Protein AF-A0AAN0LZU9-F1 (afdb_monomer_lite)

Sequence (58 aa):
MNVYGRGVLIIGGSGMGKSELALELINRGHSLVADDRVDISRVKDMIIGSRPNFYAEC

Structure (mmCIF, N/CA/C/O backbone):
data_AF-A0AAN0LZU9-F1
#
_entry.id   AF-A0AAN0LZU9-F1
#
loop_
_atom_site.group_PDB
_atom_site.id
_atom_site.type_symbol
_atom_site.label_atom_id
_atom_site.label_alt_id
_atom_site.label_comp_id
_atom_site.label_asym_id
_atom_site.label_entity_id
_atom_site.label_seq_id
_atom_site.pdbx_PDB_ins_code
_atom_site.Cartn_x
_atom_site.Cartn_y
_atom_site.Cartn_z
_atom_site.occupancy
_atom_site.B_iso_or_equiv
_atom_site.auth_seq_id
_atom_site.auth_comp_id
_atom_site.auth_asym_id
_atom_site.auth_atom_id
_atom_site.pdbx_PDB_model_num
ATOM 1 N N . MET A 1 1 ? -2.549 -0.741 0.460 1.00 68.25 1 MET A N 1
ATOM 2 C CA . MET A 1 1 ? -3.185 -0.104 1.638 1.00 68.25 1 MET A CA 1
ATOM 3 C C . MET A 1 1 ? -4.696 -0.259 1.557 1.00 68.25 1 MET A C 1
ATOM 5 O O . MET A 1 1 ? -5.200 -0.322 0.444 1.00 68.25 1 MET A O 1
ATOM 9 N N . ASN A 1 2 ? -5.409 -0.326 2.684 1.00 69.31 2 ASN A N 1
ATOM 10 C CA . ASN A 1 2 ? -6.870 -0.246 2.725 1.00 69.31 2 ASN A CA 1
ATOM 11 C C . ASN A 1 2 ? -7.303 1.129 3.257 1.00 69.31 2 ASN A C 1
ATOM 13 O O . ASN A 1 2 ? -7.107 1.430 4.435 1.00 69.31 2 ASN A O 1
ATOM 17 N N . VAL A 1 3 ? -7.891 1.946 2.385 1.00 72.31 3 VAL A N 1
ATOM 18 C CA . VAL A 1 3 ? -8.428 3.272 2.712 1.00 72.31 3 VAL A CA 1
ATOM 19 C C . VAL A 1 3 ? -9.942 3.219 2.510 1.00 72.31 3 VAL A C 1
ATOM 21 O O . VAL A 1 3 ? -10.414 3.055 1.386 1.00 72.31 3 VAL A O 1
ATOM 24 N N . TYR A 1 4 ? -10.715 3.299 3.598 1.00 71.44 4 TYR A N 1
ATOM 25 C CA . TYR A 1 4 ? -12.188 3.218 3.586 1.00 71.44 4 TYR A CA 1
ATOM 26 C C . TYR A 1 4 ? -12.768 1.999 2.836 1.00 71.44 4 TYR A C 1
ATOM 28 O O . TYR A 1 4 ? -13.773 2.112 2.136 1.00 71.44 4 TYR A O 1
ATOM 36 N N . GLY A 1 5 ? -12.128 0.832 2.937 1.00 74.62 5 GLY A N 1
ATOM 37 C CA . GLY A 1 5 ? -12.569 -0.390 2.254 1.00 74.62 5 GLY A CA 1
ATOM 38 C C . GLY A 1 5 ? -12.084 -0.523 0.806 1.00 74.62 5 GLY A C 1
ATOM 39 O O . GLY A 1 5 ? -12.457 -1.481 0.134 1.00 74.62 5 GLY A O 1
ATOM 40 N N . ARG A 1 6 ? -11.256 0.407 0.306 1.00 77.56 6 ARG A N 1
ATOM 41 C CA . ARG A 1 6 ? -10.665 0.352 -1.039 1.00 77.56 6 ARG A CA 1
ATOM 42 C C . ARG A 1 6 ? -9.175 0.035 -0.978 1.00 77.56 6 ARG A C 1
ATOM 44 O O . ARG A 1 6 ? -8.422 0.658 -0.229 1.00 77.56 6 ARG A O 1
ATOM 51 N N . GLY A 1 7 ? -8.749 -0.910 -1.815 1.00 80.50 7 GLY A N 1
ATOM 52 C CA . GLY A 1 7 ? -7.338 -1.205 -2.042 1.00 80.50 7 GLY A CA 1
ATOM 53 C C . GLY A 1 7 ? -6.669 -0.075 -2.824 1.00 80.50 7 GLY A C 1
ATOM 54 O O . GLY A 1 7 ? -7.058 0.206 -3.954 1.00 80.50 7 GLY A O 1
ATOM 55 N N . VAL A 1 8 ? -5.666 0.564 -2.228 1.00 80.19 8 VAL A N 1
ATOM 56 C CA . VAL A 1 8 ? -4.856 1.616 -2.858 1.00 80.19 8 VAL A CA 1
ATOM 57 C C . VAL A 1 8 ? -3.426 1.114 -3.039 1.00 80.19 8 VAL A C 1
ATOM 59 O O . VAL A 1 8 ? -2.814 0.622 -2.080 1.00 80.19 8 VAL A O 1
ATOM 62 N N . LEU A 1 9 ? -2.911 1.250 -4.264 1.00 82.00 9 LEU A N 1
ATOM 63 C CA . LEU A 1 9 ? -1.521 0.998 -4.639 1.00 82.00 9 LEU A CA 1
ATOM 64 C C . LEU A 1 9 ? -0.823 2.342 -4.881 1.00 82.00 9 LEU A C 1
ATOM 66 O O . LEU A 1 9 ? -1.260 3.121 -5.724 1.00 82.00 9 LEU A O 1
ATOM 70 N N . ILE A 1 10 ? 0.251 2.605 -4.136 1.00 80.12 10 ILE A N 1
ATOM 71 C CA . ILE A 1 10 ? 1.045 3.832 -4.247 1.00 80.12 10 ILE A CA 1
ATOM 72 C C . ILE A 1 10 ? 2.330 3.484 -5.003 1.00 80.12 10 ILE A C 1
ATOM 74 O O . ILE A 1 10 ? 3.130 2.682 -4.529 1.00 80.12 10 ILE A O 1
ATOM 78 N N . ILE A 1 11 ? 2.523 4.076 -6.182 1.00 80.75 11 ILE A N 1
ATOM 79 C CA . ILE A 1 11 ? 3.703 3.879 -7.038 1.00 80.75 11 ILE A CA 1
ATOM 80 C C . ILE A 1 11 ? 4.486 5.186 -7.183 1.00 80.75 11 ILE A C 1
ATOM 82 O O . ILE A 1 11 ? 3.917 6.270 -7.110 1.00 80.75 11 ILE A O 1
ATOM 86 N N . GLY A 1 12 ? 5.799 5.092 -7.389 1.00 82.19 12 GLY A N 1
ATOM 87 C CA . GLY A 1 12 ? 6.674 6.258 -7.541 1.00 82.19 12 GLY A CA 1
ATOM 88 C C . GLY A 1 12 ? 8.153 5.893 -7.421 1.00 82.19 12 GLY A C 1
ATOM 89 O O . GLY A 1 12 ? 8.487 4.799 -6.962 1.00 82.19 12 GLY A O 1
ATOM 90 N N . GLY A 1 13 ? 9.048 6.804 -7.807 1.00 80.50 13 GLY A N 1
ATOM 91 C CA . GLY A 1 13 ? 10.502 6.603 -7.736 1.00 80.50 13 GLY A CA 1
ATOM 92 C C . GLY A 1 13 ? 11.025 6.406 -6.307 1.00 80.50 13 GLY A C 1
ATOM 93 O O . GLY A 1 13 ? 10.349 6.738 -5.326 1.00 80.50 13 GLY A O 1
ATOM 94 N N . SER A 1 14 ? 12.222 5.829 -6.169 1.00 78.19 14 SER A N 1
ATOM 95 C CA . SER A 1 14 ? 12.899 5.731 -4.865 1.00 78.19 14 SER A CA 1
ATOM 96 C C . SER A 1 14 ? 13.166 7.131 -4.294 1.00 78.19 14 SER A C 1
ATOM 98 O O . SER A 1 14 ? 13.470 8.049 -5.051 1.00 78.19 14 SER A O 1
ATOM 100 N N . GLY A 1 15 ? 13.001 7.312 -2.980 1.00 81.44 15 GLY A N 1
ATOM 101 C CA . GLY A 1 15 ? 13.219 8.602 -2.307 1.00 81.44 15 GLY A CA 1
ATOM 102 C C . GLY A 1 15 ? 12.090 9.635 -2.437 1.00 81.44 15 GLY A C 1
ATOM 103 O O . GLY A 1 15 ? 12.227 10.739 -1.930 1.00 81.44 15 GLY A O 1
ATOM 104 N N . MET A 1 16 ? 10.956 9.299 -3.065 1.00 84.31 16 MET A N 1
ATOM 105 C CA . MET A 1 16 ? 9.791 10.202 -3.161 1.00 84.31 16 MET A CA 1
ATOM 106 C C . MET A 1 16 ? 8.909 10.246 -1.895 1.00 84.31 16 MET A C 1
ATOM 108 O O . MET A 1 16 ? 7.844 10.853 -1.923 1.00 84.31 16 MET A O 1
ATOM 112 N N . GLY A 1 17 ? 9.310 9.582 -0.804 1.00 80.06 17 GLY A N 1
ATOM 113 C CA . GLY A 1 17 ? 8.559 9.589 0.460 1.00 80.06 17 GLY A CA 1
ATOM 114 C C . GLY A 1 17 ? 7.328 8.672 0.494 1.00 80.06 17 GLY A C 1
ATOM 115 O O . GLY A 1 17 ? 6.363 8.949 1.201 1.00 80.06 17 GLY A O 1
ATOM 116 N N . LYS A 1 18 ? 7.316 7.585 -0.294 1.00 84.94 18 LYS A N 1
ATOM 117 C CA . LYS A 1 18 ? 6.194 6.622 -0.308 1.00 84.94 18 LYS A CA 1
ATOM 118 C C . LYS A 1 18 ? 5.994 5.958 1.056 1.00 84.94 18 LYS A C 1
ATOM 120 O O . LYS A 1 18 ? 4.854 5.816 1.491 1.00 84.94 18 LYS A O 1
ATOM 125 N N . SER A 1 19 ? 7.090 5.587 1.714 1.00 81.88 19 SER A N 1
ATOM 126 C CA . SER A 1 19 ? 7.074 4.952 3.031 1.00 81.88 19 SER A CA 1
ATOM 127 C C . SER A 1 19 ? 6.623 5.937 4.114 1.00 81.88 19 SER A C 1
ATOM 129 O O . SER A 1 19 ?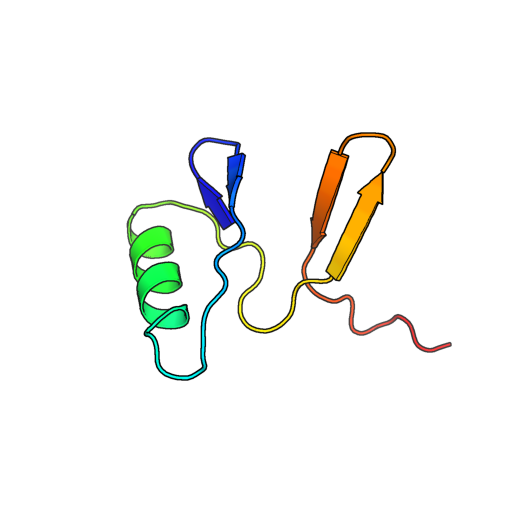 5.800 5.576 4.948 1.00 81.88 19 SER A O 1
ATOM 131 N N . GLU A 1 20 ? 7.035 7.207 4.049 1.00 84.81 20 GLU A N 1
ATOM 132 C CA . GLU A 1 20 ? 6.531 8.276 4.923 1.00 84.81 20 GLU A CA 1
ATOM 133 C C . GLU A 1 20 ? 5.021 8.489 4.760 1.00 84.81 20 GLU A C 1
ATOM 135 O O . GLU A 1 20 ? 4.297 8.546 5.755 1.00 84.81 20 GLU A O 1
ATOM 140 N N . LEU A 1 21 ? 4.525 8.547 3.518 1.00 82.62 21 LEU A N 1
ATOM 141 C CA . LEU A 1 21 ? 3.092 8.675 3.243 1.00 82.62 21 LEU A CA 1
ATOM 142 C C . LEU A 1 21 ? 2.311 7.448 3.738 1.00 82.62 21 LEU A C 1
ATOM 144 O O . LEU A 1 21 ? 1.224 7.586 4.304 1.00 82.62 21 LEU A O 1
ATOM 148 N N . ALA A 1 22 ? 2.860 6.245 3.553 1.00 81.62 22 ALA A N 1
ATOM 149 C CA . ALA A 1 22 ? 2.277 5.016 4.078 1.00 81.62 22 ALA A CA 1
ATOM 150 C C . ALA A 1 22 ? 2.186 5.051 5.613 1.00 81.62 22 ALA A C 1
ATOM 152 O O . ALA A 1 22 ? 1.132 4.733 6.164 1.00 81.62 22 ALA A O 1
ATOM 153 N N . LEU A 1 23 ? 3.241 5.501 6.298 1.00 81.31 23 LEU A N 1
ATOM 154 C CA . LEU A 1 23 ? 3.273 5.660 7.755 1.00 81.31 23 LEU A CA 1
ATOM 155 C C . LEU A 1 23 ? 2.240 6.677 8.252 1.00 81.31 23 LEU A C 1
ATOM 157 O O . LEU A 1 23 ? 1.532 6.425 9.226 1.00 81.31 23 LEU A O 1
ATOM 161 N N . GLU A 1 24 ? 2.114 7.814 7.570 1.00 84.12 24 GLU A N 1
ATOM 162 C CA . GLU A 1 24 ? 1.155 8.855 7.939 1.00 84.12 24 GLU A CA 1
ATOM 163 C C . GLU A 1 24 ? -0.295 8.364 7.799 1.00 84.12 24 GLU A C 1
ATOM 165 O O . GLU A 1 24 ? -1.148 8.639 8.646 1.00 84.12 24 GLU A O 1
ATOM 170 N N . LEU A 1 25 ? -0.578 7.579 6.758 1.00 80.38 25 LEU A N 1
ATOM 171 C CA . LEU A 1 25 ? -1.883 6.958 6.554 1.00 80.38 25 LEU A CA 1
ATOM 172 C C . LEU A 1 25 ? -2.167 5.855 7.594 1.00 80.38 25 LEU A C 1
ATOM 174 O O . LEU A 1 25 ? -3.310 5.745 8.041 1.00 80.38 25 LEU A O 1
ATOM 178 N N . ILE A 1 26 ? -1.158 5.099 8.047 1.00 80.81 26 ILE A N 1
ATOM 179 C CA . ILE A 1 26 ? -1.306 4.166 9.183 1.00 80.81 26 ILE A CA 1
ATOM 180 C C . ILE A 1 26 ? -1.675 4.918 10.459 1.00 80.81 26 ILE A C 1
ATOM 182 O O . ILE A 1 26 ? -2.631 4.543 11.136 1.00 80.81 26 ILE A O 1
ATOM 186 N N . ASN A 1 27 ? -0.968 6.009 10.758 1.00 82.50 27 ASN A N 1
ATOM 187 C CA . ASN A 1 27 ? -1.242 6.836 11.934 1.00 82.50 27 ASN A CA 1
ATOM 188 C C . ASN A 1 27 ? -2.653 7.442 11.919 1.00 82.50 27 ASN A C 1
ATOM 190 O O . ASN A 1 27 ? -3.240 7.660 12.976 1.00 82.50 27 ASN A O 1
ATOM 194 N N . ARG A 1 28 ? -3.233 7.671 10.734 1.00 81.56 28 ARG A N 1
ATOM 195 C CA . ARG A 1 28 ? -4.630 8.111 10.563 1.00 81.56 28 ARG A CA 1
ATOM 196 C C . ARG A 1 28 ? -5.665 6.980 10.689 1.00 81.56 28 ARG A C 1
ATOM 198 O O . ARG A 1 28 ? -6.856 7.238 10.543 1.00 81.56 28 ARG A O 1
ATOM 205 N N . GLY A 1 29 ? -5.238 5.749 10.979 1.00 78.94 29 GLY A N 1
ATOM 206 C CA . GLY A 1 29 ? -6.114 4.594 11.201 1.00 78.94 29 GLY A CA 1
ATOM 207 C C . GLY A 1 29 ? -6.347 3.716 9.969 1.00 78.94 29 GLY A C 1
ATOM 208 O O . GLY A 1 29 ? -7.243 2.873 9.985 1.00 78.94 29 GLY A O 1
ATOM 209 N N . HIS A 1 30 ? -5.575 3.888 8.892 1.00 80.19 30 HIS A N 1
ATOM 210 C CA . HIS A 1 30 ? -5.671 3.032 7.708 1.00 80.19 30 HIS A CA 1
ATOM 211 C C . HIS A 1 30 ? -4.738 1.820 7.809 1.00 80.19 30 HIS A C 1
ATOM 213 O O . HIS A 1 30 ? -3.642 1.889 8.355 1.00 80.19 30 HIS A O 1
ATOM 219 N N . SER A 1 31 ? -5.145 0.681 7.251 1.00 75.94 31 SER A N 1
ATOM 220 C CA . SER A 1 31 ? -4.328 -0.536 7.314 1.00 75.94 31 SER A CA 1
ATOM 221 C C . SER A 1 31 ? -3.350 -0.601 6.143 1.00 75.94 31 SER A C 1
ATOM 223 O O . SER A 1 31 ? -3.754 -0.591 4.973 1.00 75.94 31 SER A O 1
ATOM 225 N N . LEU A 1 32 ? -2.056 -0.717 6.439 1.00 75.00 32 LEU A N 1
ATOM 226 C CA . LEU A 1 32 ? -1.051 -1.038 5.430 1.00 75.00 32 LEU A CA 1
ATOM 227 C C . LEU A 1 32 ? -1.127 -2.528 5.073 1.00 75.00 32 LEU A C 1
ATOM 229 O O . LEU A 1 32 ? -1.254 -3.380 5.945 1.00 75.00 32 LEU A O 1
ATOM 233 N N . VAL A 1 33 ? -1.074 -2.828 3.774 1.00 68.62 33 VAL A N 1
ATOM 234 C CA . VAL A 1 33 ? -1.179 -4.203 3.244 1.00 68.62 33 VAL A CA 1
ATOM 235 C C . VAL A 1 33 ? 0.199 -4.736 2.830 1.00 68.62 33 VAL A C 1
ATOM 237 O O . VAL A 1 33 ? 0.483 -5.913 3.023 1.00 68.62 33 VAL A O 1
ATOM 240 N N . ALA A 1 34 ? 1.058 -3.869 2.283 1.00 66.75 34 ALA A N 1
ATOM 241 C CA . ALA A 1 34 ? 2.430 -4.151 1.863 1.00 66.75 34 ALA A CA 1
ATOM 242 C C . ALA A 1 34 ? 3.167 -2.816 1.594 1.00 66.75 34 ALA A C 1
ATOM 244 O O . ALA A 1 34 ? 2.490 -1.824 1.314 1.00 66.75 34 ALA A O 1
ATOM 245 N N . ASP A 1 35 ? 4.503 -2.801 1.695 1.00 68.62 35 ASP A N 1
ATOM 246 C CA . ASP A 1 35 ? 5.361 -1.604 1.549 1.00 68.62 35 ASP A CA 1
ATOM 247 C C . ASP A 1 35 ? 6.283 -1.721 0.315 1.00 68.62 35 ASP A C 1
ATOM 249 O O . ASP A 1 35 ? 5.986 -1.159 -0.736 1.00 68.62 35 ASP A O 1
ATOM 253 N N . ASP A 1 36 ? 7.327 -2.554 0.381 1.00 68.44 36 ASP A N 1
ATOM 254 C CA . ASP A 1 36 ? 8.362 -2.612 -0.670 1.00 68.44 36 ASP A CA 1
ATOM 255 C C . ASP A 1 36 ? 8.025 -3.487 -1.879 1.00 68.44 36 ASP A C 1
ATOM 257 O O . ASP A 1 36 ? 8.436 -3.218 -3.009 1.00 68.44 36 ASP A O 1
ATOM 261 N N . ARG A 1 37 ? 7.315 -4.588 -1.650 1.00 69.31 37 ARG A N 1
ATOM 262 C CA . ARG A 1 37 ? 6.929 -5.540 -2.693 1.00 69.31 37 ARG A CA 1
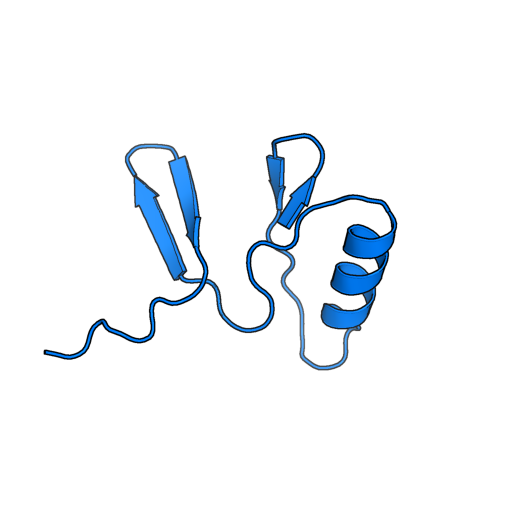ATOM 263 C C . ARG A 1 37 ? 5.487 -5.941 -2.465 1.00 69.31 37 ARG A C 1
ATOM 265 O O . ARG A 1 37 ? 5.090 -6.179 -1.327 1.00 69.31 37 ARG A O 1
ATOM 272 N N . VAL A 1 38 ? 4.722 -6.004 -3.547 1.00 77.62 38 VAL A N 1
ATOM 273 C CA . VAL A 1 38 ? 3.315 -6.405 -3.548 1.00 77.62 38 VAL A CA 1
ATOM 274 C C . VAL A 1 38 ? 3.147 -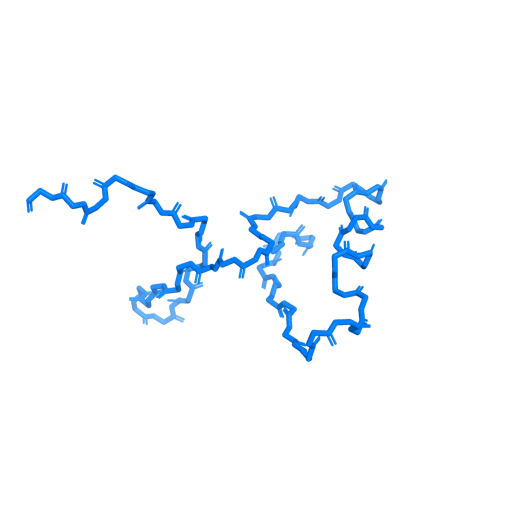7.457 -4.627 1.00 77.62 38 VAL A C 1
ATOM 276 O O . VAL A 1 38 ? 3.416 -7.176 -5.795 1.00 77.62 38 VAL A O 1
ATOM 279 N N . ASP A 1 39 ? 2.674 -8.638 -4.245 1.00 81.81 39 ASP A N 1
ATOM 280 C CA . ASP A 1 39 ? 2.273 -9.646 -5.217 1.00 81.81 39 ASP A CA 1
ATOM 281 C C . ASP A 1 39 ? 0.875 -9.294 -5.707 1.00 81.81 39 ASP A C 1
ATOM 283 O O . ASP A 1 39 ? -0.080 -9.206 -4.927 1.00 81.81 39 ASP A O 1
ATOM 287 N N . ILE A 1 40 ? 0.768 -9.052 -7.009 1.00 82.19 40 ILE A N 1
ATOM 288 C CA . ILE A 1 40 ? -0.484 -8.685 -7.655 1.00 82.19 40 ILE A CA 1
ATOM 289 C C . ILE A 1 40 ? -0.992 -9.896 -8.427 1.00 82.19 40 ILE A C 1
ATOM 291 O O . ILE A 1 40 ? -0.337 -10.385 -9.343 1.00 82.19 40 ILE A O 1
ATOM 295 N N . SER A 1 41 ? -2.190 -10.353 -8.079 1.00 84.19 41 SER A N 1
ATOM 296 C CA . SER A 1 41 ? -2.893 -11.420 -8.789 1.00 84.19 41 SER A CA 1
ATOM 297 C C . SER A 1 41 ? -4.207 -10.896 -9.359 1.00 84.19 41 SER A C 1
ATOM 299 O O . SER A 1 41 ? -4.907 -10.096 -8.733 1.00 84.19 41 SER A O 1
ATOM 301 N N . ARG A 1 42 ? -4.547 -11.332 -10.574 1.00 85.75 42 ARG A N 1
ATOM 302 C CA . ARG A 1 42 ? -5.841 -11.035 -11.188 1.00 85.75 42 ARG A CA 1
ATOM 303 C C . ARG A 1 42 ? -6.776 -12.217 -10.975 1.00 85.75 42 ARG A C 1
ATOM 305 O O . ARG A 1 42 ? -6.507 -13.312 -11.460 1.00 85.75 42 ARG A O 1
ATOM 312 N N . VAL A 1 43 ? -7.893 -11.977 -10.300 1.00 88.06 43 VAL A N 1
ATOM 313 C CA . VAL A 1 43 ? -8.963 -12.959 -10.109 1.00 88.06 43 VAL A CA 1
ATOM 314 C C . VAL A 1 43 ? -10.216 -12.410 -10.777 1.00 88.06 43 VAL A C 1
ATOM 316 O O . VAL A 1 43 ? -10.865 -11.505 -10.256 1.00 88.06 43 VAL A O 1
ATOM 319 N N . LYS A 1 44 ? -10.550 -12.954 -11.955 1.00 90.44 44 LYS A N 1
ATOM 320 C CA . LYS A 1 44 ? -11.630 -12.452 -12.824 1.00 90.44 44 LYS A CA 1
ATOM 321 C C . LYS A 1 44 ? -11.412 -10.965 -13.172 1.00 90.44 44 LYS A C 1
ATOM 323 O O . LYS A 1 44 ? -10.395 -10.609 -13.774 1.00 90.44 44 LYS A O 1
ATOM 328 N N . ASP A 1 45 ? -12.338 -10.110 -12.749 1.00 91.25 45 ASP A N 1
ATOM 329 C CA . ASP A 1 45 ? -12.317 -8.661 -12.959 1.00 91.25 45 ASP A CA 1
ATOM 330 C C . ASP A 1 45 ? -11.763 -7.889 -11.752 1.00 91.25 45 ASP A C 1
ATOM 332 O O . ASP A 1 45 ? -11.798 -6.661 -11.730 1.00 91.25 45 ASP A O 1
ATOM 336 N N . MET A 1 46 ? -11.235 -8.593 -10.745 1.00 83.81 46 MET A N 1
ATOM 337 C CA . MET A 1 46 ? -10.622 -7.992 -9.562 1.00 83.81 46 MET A CA 1
ATOM 338 C C . MET A 1 46 ? -9.103 -8.155 -9.569 1.00 83.81 46 MET A C 1
ATOM 340 O O . MET A 1 46 ? -8.560 -9.190 -9.961 1.00 83.81 46 MET A O 1
ATOM 344 N N . ILE A 1 47 ? -8.418 -7.120 -9.085 1.00 86.31 47 ILE A N 1
AT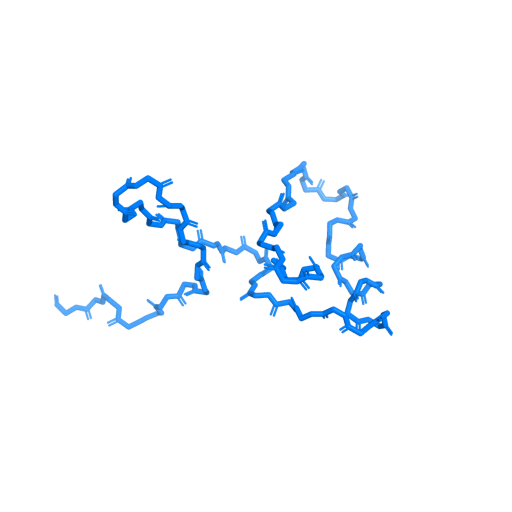OM 345 C CA . ILE A 1 47 ? -6.985 -7.139 -8.803 1.00 86.31 47 ILE A CA 1
ATOM 346 C C . ILE A 1 47 ? -6.814 -7.281 -7.292 1.00 86.31 47 ILE A C 1
ATOM 348 O O . ILE A 1 47 ? -7.310 -6.453 -6.528 1.00 86.31 47 ILE A O 1
ATOM 352 N N . ILE A 1 48 ? -6.111 -8.327 -6.868 1.00 83.81 48 ILE A N 1
ATOM 353 C CA . ILE A 1 48 ? -5.820 -8.612 -5.465 1.00 83.81 48 ILE A CA 1
ATOM 354 C C . ILE A 1 48 ? -4.325 -8.398 -5.242 1.00 83.81 48 ILE A C 1
ATOM 356 O O . ILE A 1 48 ? -3.496 -9.104 -5.815 1.00 83.81 48 ILE A O 1
ATOM 360 N N . GLY A 1 49 ? -3.994 -7.411 -4.410 1.00 82.94 49 GLY A N 1
ATOM 361 C CA . GLY A 1 49 ? -2.632 -7.154 -3.946 1.00 82.94 49 GLY A CA 1
ATOM 362 C C . GLY A 1 49 ? -2.413 -7.769 -2.569 1.00 82.94 49 GLY A C 1
ATOM 363 O O . GLY A 1 49 ? -3.172 -7.478 -1.644 1.00 82.94 49 GLY A O 1
ATOM 364 N N . SER A 1 50 ? -1.377 -8.590 -2.431 1.00 78.75 50 SER A N 1
ATOM 365 C CA . SER A 1 50 ? -1.023 -9.274 -1.183 1.00 78.75 50 SER A CA 1
ATOM 366 C C . SER A 1 50 ? 0.431 -9.001 -0.810 1.00 78.75 50 SER A C 1
ATOM 368 O O . SER A 1 50 ? 1.253 -8.662 -1.665 1.00 78.75 50 SER A O 1
ATOM 370 N N . ARG A 1 51 ? 0.769 -9.169 0.474 1.00 78.38 51 ARG A N 1
ATOM 371 C CA . ARG A 1 51 ? 2.176 -9.220 0.887 1.00 78.38 51 ARG A CA 1
ATOM 372 C C . ARG A 1 51 ? 2.852 -10.413 0.187 1.00 78.38 51 ARG A C 1
ATOM 374 O O . ARG A 1 51 ? 2.224 -11.472 0.136 1.00 78.38 51 ARG A O 1
ATOM 381 N N . PRO A 1 52 ? 4.100 -10.274 -0.293 1.00 74.88 52 PRO A N 1
ATOM 382 C CA . PRO A 1 52 ? 4.829 -11.373 -0.898 1.00 74.88 52 PRO A CA 1
ATOM 383 C C . PRO A 1 52 ? 4.891 -12.553 0.059 1.00 74.88 52 PRO A C 1
ATOM 385 O O . PRO A 1 52 ? 5.285 -12.401 1.225 1.00 74.88 52 PRO A O 1
ATOM 388 N N . ASN A 1 53 ? 4.484 -13.721 -0.424 1.00 67.06 53 ASN A N 1
ATOM 389 C CA . ASN A 1 53 ? 4.566 -14.935 0.365 1.00 67.06 53 ASN A CA 1
ATOM 390 C C . ASN A 1 53 ? 5.960 -15.533 0.156 1.00 67.06 53 ASN A C 1
ATOM 392 O O . ASN A 1 53 ? 6.241 -16.129 -0.876 1.00 67.06 53 ASN A O 1
ATOM 396 N N . PHE A 1 54 ? 6.850 -15.352 1.131 1.00 60.03 54 PHE A N 1
ATOM 397 C CA . PHE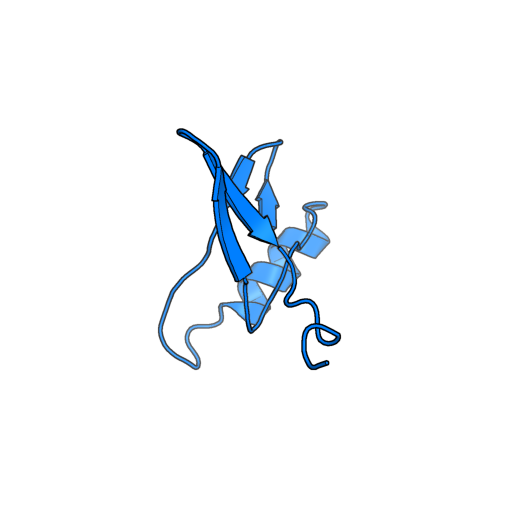 A 1 54 ? 8.250 -15.797 1.053 1.00 60.03 54 PHE A CA 1
ATOM 398 C C . PHE A 1 54 ? 8.433 -17.333 1.000 1.00 60.03 54 PHE A C 1
ATOM 400 O O . PHE A 1 54 ? 9.563 -17.795 0.933 1.00 60.03 54 PHE A O 1
ATOM 407 N N . TYR A 1 55 ? 7.355 -18.126 1.018 1.00 54.19 55 TYR A N 1
ATOM 408 C CA . TYR A 1 55 ? 7.388 -19.597 1.075 1.00 54.19 55 TYR A CA 1
ATOM 409 C C . TYR A 1 55 ? 7.037 -20.304 -0.252 1.00 54.19 55 TYR A C 1
ATOM 411 O O . TYR A 1 55 ? 6.678 -21.476 -0.234 1.00 54.19 55 TYR A O 1
ATOM 419 N N . ALA A 1 56 ? 7.116 -19.629 -1.402 1.00 49.53 56 ALA A N 1
ATOM 420 C CA . ALA A 1 56 ? 6.802 -20.221 -2.711 1.00 49.53 56 ALA A CA 1
ATOM 421 C C . ALA A 1 56 ? 8.032 -20.779 -3.465 1.00 49.53 56 ALA A C 1
ATOM 423 O O . ALA A 1 56 ? 8.097 -20.682 -4.687 1.00 49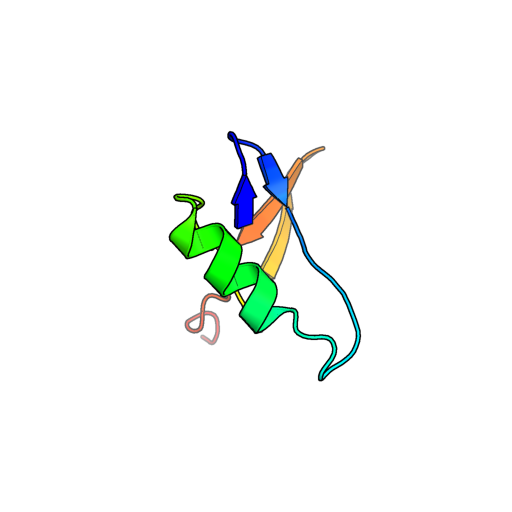.53 56 ALA A O 1
ATOM 424 N N . GLU A 1 57 ? 8.993 -21.370 -2.752 1.00 48.34 57 GLU A N 1
ATOM 425 C CA . GLU A 1 57 ? 10.054 -22.194 -3.346 1.00 48.34 57 GLU A CA 1
ATOM 426 C C . GLU A 1 57 ? 9.979 -23.605 -2.739 1.00 48.34 57 GLU A C 1
ATOM 428 O O . GLU A 1 57 ? 10.374 -23.833 -1.595 1.00 48.34 57 GLU A O 1
ATOM 433 N N . CYS A 1 58 ? 9.406 -24.541 -3.496 1.00 40.72 58 CYS A N 1
ATOM 434 C CA . CYS A 1 58 ? 9.551 -25.988 -3.333 1.00 40.72 58 CYS A CA 1
ATOM 435 C C . CYS A 1 58 ? 9.913 -26.573 -4.695 1.00 40.72 58 CYS A C 1
ATOM 437 O O . CYS A 1 58 ? 9.301 -26.121 -5.691 1.00 40.72 58 CYS A O 1
#

pLDDT: mean 76.76, std 10.03, range [40.72, 91.25]

Secondary structure (DSSP, 8-state):
-EETTEE------TTSSHHHHHHHHHHTTPBP--SS--EEEEETTEEEEE---TT---

Radius of gyration: 12.78 Å; chains: 1; bounding box: 26×36×25 Å

Foldseek 3Di:
DQDPNDDDDDDDDPPPCQVVVVVVVVVVVGDDFEGPDWDWDDDPPDIDTHYDDPPPDD